Protein AF-A0A7V5S6D3-F1 (afdb_monomer)

Solvent-accessible surface area (backbone atoms only — not comparable to full-atom values): 4922 Å² total; per-residue (Å²): 134,85,67,89,79,76,78,71,75,70,90,72,78,79,81,74,42,71,44,61,50,98,88,66,48,76,78,45,76,49,64,52,71,69,55,49,53,48,53,51,55,55,48,53,55,51,49,53,51,52,51,50,53,51,62,68,70,45,88,69,86,89,70,58,69,71,56,53,51,58,57,57,77,72,108

Foldseek 3Di:
DPDPPPPCPDPDDFPWDFDADPVRHGDDIDGDPVVVVVVVVVVVVVVVVVVVVVVVPDPDDDDDPVVVVVVVVVD

Sequence (75 aa):
MATKAAYQKTSKSFKERYVIDKQGNPVSVLLSIKDYRRLLEELEELESIRAYDAAKASADEIIPFEQAVAEIEKK

Secondary structure (DSSP, 8-state):
---TTS----------EEEE-TTS-EEEEE--HHHHHHHHHHHHHHHHHHHHHHHHHS------HHHHHHHHTT-

Radius of gyration: 20.74 Å; Cα contacts (8 Å, |Δi|>4): 30; chains: 1; bounding box: 44×24×50 Å

pLDDT: mean 85.11, std 17.91, range [35.59, 97.69]

Structure (mmCIF, N/CA/C/O backbone):
data_AF-A0A7V5S6D3-F1
#
_entry.id   AF-A0A7V5S6D3-F1
#
loop_
_atom_site.group_PDB
_atom_site.id
_atom_site.type_symbol
_atom_site.label_atom_id
_atom_site.label_alt_id
_atom_site.label_comp_id
_atom_site.label_asym_id
_atom_site.label_entity_id
_atom_site.label_seq_id
_atom_site.pdbx_PDB_ins_code
_atom_site.Cartn_x
_atom_site.Cartn_y
_atom_site.Cartn_z
_atom_site.occupancy
_atom_site.B_iso_or_equiv
_atom_site.auth_seq_id
_atom_site.auth_comp_id
_atom_site.auth_asym_id
_atom_site.auth_atom_id
_atom_site.pdbx_PDB_model_num
ATOM 1 N N . MET A 1 1 ? 20.473 -5.976 -9.738 1.00 39.12 1 MET A N 1
ATOM 2 C CA . MET A 1 1 ? 20.025 -6.821 -8.610 1.00 39.12 1 MET A CA 1
ATOM 3 C C . MET A 1 1 ? 20.289 -6.074 -7.310 1.00 39.12 1 MET A C 1
ATOM 5 O O . MET A 1 1 ? 21.331 -6.272 -6.698 1.00 39.12 1 MET A O 1
ATOM 9 N N . ALA A 1 2 ? 19.397 -5.151 -6.935 1.00 35.59 2 ALA A N 1
ATOM 10 C CA . ALA A 1 2 ? 19.489 -4.480 -5.643 1.00 35.59 2 ALA A CA 1
ATOM 11 C C . ALA A 1 2 ? 19.093 -5.484 -4.556 1.00 35.59 2 ALA A C 1
ATOM 13 O O . ALA A 1 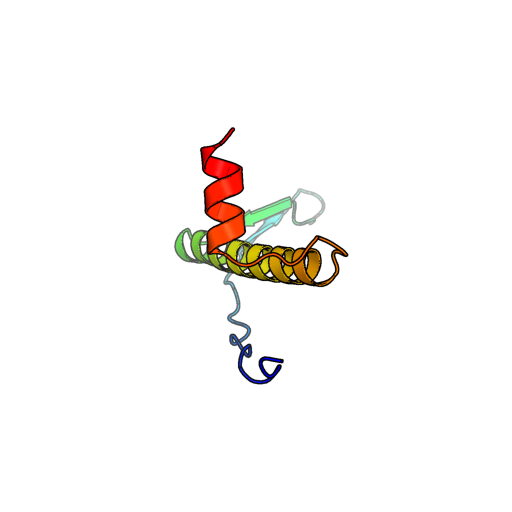2 ? 18.085 -6.183 -4.653 1.00 35.59 2 ALA A O 1
ATOM 14 N N . THR A 1 3 ? 19.978 -5.633 -3.588 1.00 38.62 3 THR A N 1
ATOM 15 C CA . THR A 1 3 ? 19.970 -6.666 -2.567 1.00 38.62 3 THR A CA 1
ATOM 16 C C . THR A 1 3 ? 18.743 -6.551 -1.662 1.00 38.62 3 THR A C 1
ATOM 18 O O . THR A 1 3 ? 18.444 -5.504 -1.094 1.00 38.62 3 THR A O 1
ATOM 21 N N . LYS A 1 4 ? 18.083 -7.696 -1.459 1.00 44.59 4 LYS A N 1
ATOM 22 C CA . LYS A 1 4 ? 16.943 -7.978 -0.561 1.00 44.59 4 LYS A CA 1
ATOM 23 C C . LYS A 1 4 ? 17.151 -7.563 0.915 1.00 44.59 4 LYS A C 1
ATOM 25 O O . LYS A 1 4 ? 16.272 -7.776 1.740 1.00 44.59 4 LYS A O 1
ATOM 30 N N . ALA A 1 5 ? 18.318 -7.012 1.251 1.00 38.41 5 ALA A N 1
ATOM 31 C CA . ALA A 1 5 ? 18.756 -6.662 2.597 1.00 38.41 5 ALA A CA 1
ATOM 32 C C . ALA A 1 5 ? 18.375 -5.232 3.028 1.00 38.41 5 ALA A C 1
ATOM 34 O O . ALA A 1 5 ? 18.426 -4.942 4.217 1.00 38.41 5 ALA A O 1
ATOM 35 N N . ALA A 1 6 ? 17.983 -4.342 2.105 1.00 43.50 6 ALA A N 1
ATOM 36 C CA . ALA A 1 6 ? 17.687 -2.944 2.448 1.00 43.50 6 ALA A CA 1
ATOM 37 C C . ALA A 1 6 ? 16.217 -2.671 2.827 1.00 43.50 6 ALA A C 1
ATOM 39 O O . ALA A 1 6 ? 1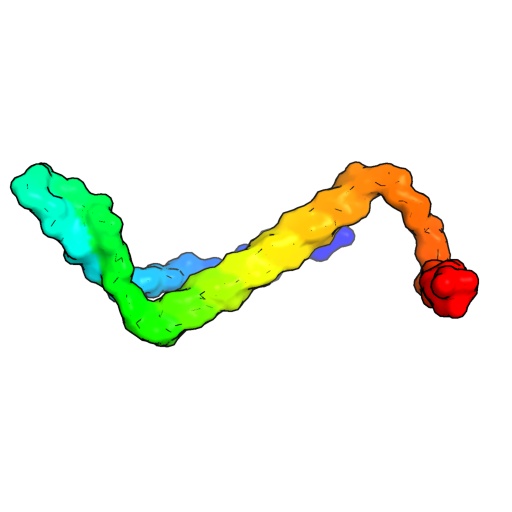5.936 -1.673 3.484 1.00 43.50 6 ALA A O 1
ATOM 40 N N . TYR A 1 7 ? 15.272 -3.551 2.472 1.00 49.72 7 TYR A N 1
ATOM 41 C CA . TYR A 1 7 ? 13.847 -3.349 2.766 1.00 49.72 7 TYR A CA 1
ATOM 42 C C . TYR A 1 7 ? 13.410 -4.097 4.035 1.00 49.72 7 TYR A C 1
ATOM 44 O O . TYR A 1 7 ? 12.503 -4.922 4.028 1.00 49.72 7 TYR A O 1
ATOM 52 N N . GLN A 1 8 ? 14.082 -3.829 5.154 1.00 47.59 8 GLN A N 1
ATOM 53 C CA . GLN A 1 8 ? 13.538 -4.114 6.485 1.00 47.59 8 GLN A CA 1
ATOM 54 C C . GLN A 1 8 ? 12.929 -2.829 7.041 1.00 47.59 8 GLN A C 1
ATOM 56 O O . GLN A 1 8 ? 13.405 -2.245 8.014 1.00 47.59 8 GLN A O 1
ATOM 61 N N . LYS A 1 9 ? 11.844 -2.371 6.404 1.00 54.94 9 LYS A N 1
ATOM 62 C CA . LYS A 1 9 ? 10.957 -1.385 7.019 1.00 54.94 9 LYS A CA 1
ATOM 63 C C . LYS A 1 9 ? 10.300 -2.104 8.192 1.00 54.94 9 LYS A C 1
ATOM 65 O O . LYS A 1 9 ? 9.516 -3.032 8.018 1.00 54.94 9 LYS A O 1
ATOM 70 N N . THR A 1 10 ? 10.763 -1.766 9.390 1.00 49.72 10 THR A N 1
ATOM 71 C CA . THR A 1 10 ? 10.359 -2.349 10.671 1.00 49.72 10 THR A CA 1
ATOM 72 C C . THR A 1 10 ? 8.841 -2.484 10.690 1.00 49.72 10 THR A C 1
ATOM 74 O O . THR A 1 10 ? 8.164 -1.496 10.404 1.00 49.72 10 THR A O 1
ATOM 77 N N . SER A 1 11 ? 8.308 -3.669 11.009 1.00 51.88 11 SER A N 1
ATOM 78 C CA . SER A 1 11 ? 6.867 -3.897 11.155 1.00 51.88 11 SER A CA 1
ATOM 79 C C . SER A 1 11 ? 6.330 -2.987 12.262 1.00 51.88 11 SER A C 1
ATOM 81 O O . SER A 1 11 ? 6.327 -3.323 13.448 1.00 51.88 11 SER A O 1
ATOM 83 N N . LYS A 1 12 ? 5.976 -1.761 11.895 1.00 63.28 12 LYS A N 1
ATOM 84 C CA . LYS A 1 12 ? 5.513 -0.743 12.827 1.00 63.28 12 LYS A CA 1
ATOM 85 C C . LYS A 1 12 ? 4.015 -0.952 12.962 1.00 63.28 12 LYS A C 1
ATOM 87 O O . LYS A 1 12 ? 3.273 -0.632 12.042 1.00 63.28 12 LYS A O 1
ATOM 92 N N . SER A 1 13 ? 3.617 -1.500 14.104 1.00 74.00 13 SER A N 1
ATOM 93 C CA . SER A 1 13 ? 2.221 -1.765 14.453 1.00 74.00 13 SER A CA 1
ATOM 94 C C . SER A 1 13 ? 1.362 -0.512 14.306 1.00 74.00 13 SER A C 1
ATOM 96 O O . SER A 1 13 ? 1.719 0.548 14.834 1.00 74.00 13 SER A O 1
ATOM 98 N N . PHE A 1 14 ? 0.217 -0.651 13.643 1.00 81.19 14 PHE A N 1
ATOM 99 C CA . PHE A 1 14 ? -0.878 0.298 13.785 1.00 81.19 14 PHE A CA 1
ATOM 100 C C . PHE A 1 14 ? -1.503 0.137 15.182 1.00 81.19 14 PHE A C 1
ATOM 102 O O . PHE A 1 14 ? -1.279 -0.861 15.876 1.00 81.19 14 PHE A O 1
ATOM 109 N N . LYS A 1 15 ? -2.178 1.188 15.657 1.00 84.62 15 LYS A N 1
ATOM 110 C CA . LYS A 1 15 ? -3.014 1.138 16.864 1.00 84.62 15 LYS A CA 1
ATOM 111 C C . LYS A 1 15 ? -4.471 1.266 16.455 1.00 84.62 15 LYS A C 1
ATOM 113 O O . LYS A 1 15 ? -5.088 2.322 16.602 1.00 84.62 15 LYS A O 1
ATOM 118 N N . GLU A 1 16 ? -4.996 0.192 15.899 1.00 88.12 16 GLU A N 1
ATOM 119 C CA . GLU A 1 16 ? -6.365 0.099 15.431 1.00 88.12 16 GLU A CA 1
ATOM 120 C C . GLU A 1 16 ? -7.375 -0.119 16.561 1.00 88.12 16 GLU A C 1
ATOM 122 O O . GLU A 1 16 ? -7.105 -0.732 17.594 1.00 88.12 16 GLU A O 1
ATOM 127 N N . ARG A 1 17 ? -8.583 0.398 16.341 1.00 93.75 17 ARG A N 1
ATOM 128 C CA . ARG A 1 17 ? -9.781 0.046 17.108 1.00 93.75 17 ARG A CA 1
ATOM 129 C C . ARG A 1 17 ? -10.830 -0.466 16.138 1.00 93.75 17 ARG A C 1
ATOM 131 O O . ARG A 1 17 ? -10.902 0.024 15.017 1.00 93.75 17 ARG A O 1
ATOM 138 N N . TYR A 1 18 ? -11.665 -1.399 16.571 1.00 95.06 18 TYR A N 1
ATOM 139 C CA . TYR A 1 18 ? -12.694 -1.988 15.719 1.00 95.06 18 TYR A CA 1
ATOM 140 C C . TYR A 1 18 ? -14.093 -1.549 16.143 1.00 95.06 18 TYR A C 1
ATOM 142 O O . TYR A 1 18 ? -14.378 -1.411 17.333 1.00 95.06 18 TYR A O 1
ATOM 150 N N . VAL A 1 19 ? -14.965 -1.355 15.156 1.00 96.19 19 VAL A N 1
ATOM 151 C CA . VAL A 1 19 ? -16.417 -1.303 15.343 1.00 96.19 19 VAL A CA 1
ATOM 152 C C . VAL A 1 19 ? -16.949 -2.706 15.088 1.00 96.19 19 VAL A C 1
ATOM 154 O O . VAL A 1 19 ? -16.658 -3.298 14.049 1.00 96.19 19 VAL A O 1
ATOM 157 N N . ILE A 1 20 ? -17.703 -3.225 16.048 1.00 97.69 20 ILE A N 1
ATOM 158 C CA . ILE A 1 20 ? -18.237 -4.588 16.070 1.00 97.69 20 ILE A CA 1
ATOM 159 C C . ILE A 1 20 ? -19.757 -4.550 15.908 1.00 97.69 20 ILE A C 1
ATOM 161 O O . ILE A 1 20 ? -20.422 -3.677 16.469 1.00 97.69 20 ILE A O 1
ATOM 165 N N . ASP A 1 21 ? -20.292 -5.466 15.101 1.00 96.31 21 ASP A N 1
ATOM 166 C CA . ASP A 1 21 ? -21.732 -5.630 14.902 1.00 96.31 21 ASP A CA 1
ATOM 167 C C . ASP A 1 21 ? -22.408 -6.311 16.110 1.00 96.31 21 ASP A C 1
ATOM 169 O O . ASP A 1 21 ? -21.785 -6.614 17.130 1.00 96.31 21 ASP A O 1
ATOM 173 N N . LYS A 1 22 ? -23.718 -6.564 16.003 1.00 96.75 22 LYS A N 1
ATOM 174 C CA . LYS A 1 22 ? -24.497 -7.212 17.073 1.00 96.75 22 LYS A CA 1
ATOM 175 C C . LYS A 1 22 ? -24.129 -8.684 17.289 1.00 96.75 22 LYS A C 1
ATOM 177 O O . LYS A 1 22 ? -24.450 -9.229 18.340 1.00 96.75 22 LYS A O 1
ATOM 182 N N . GLN A 1 23 ? -23.516 -9.325 16.300 1.00 97.12 23 GLN A N 1
ATOM 183 C CA . GLN A 1 23 ? -23.054 -10.709 16.345 1.00 97.12 23 GLN A CA 1
ATOM 184 C C . GLN A 1 23 ? -21.604 -10.809 16.851 1.00 97.12 23 GLN A C 1
ATOM 186 O O . GLN A 1 23 ? -21.115 -11.915 17.069 1.00 97.12 23 GLN A O 1
ATOM 191 N N . GLY A 1 24 ? -20.935 -9.673 17.080 1.00 95.12 24 GLY A N 1
ATOM 1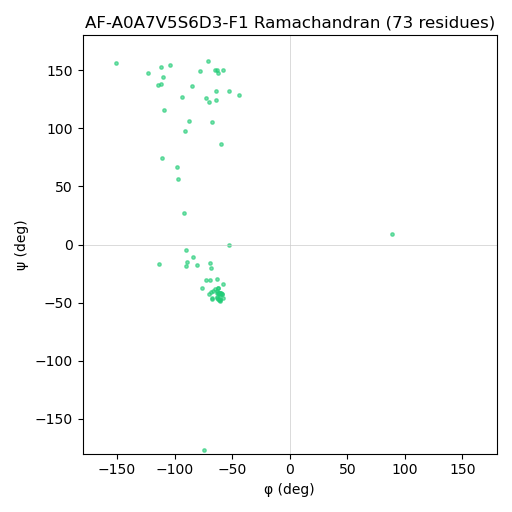92 C CA . GLY A 1 24 ? -19.551 -9.595 17.538 1.00 95.12 24 GLY A CA 1
ATOM 193 C C . GLY A 1 24 ? -18.517 -9.586 16.410 1.00 95.12 24 GLY A C 1
ATOM 194 O O . GLY A 1 24 ? -17.324 -9.677 16.696 1.00 95.12 24 GLY A O 1
ATOM 195 N N . ASN A 1 25 ? -18.929 -9.458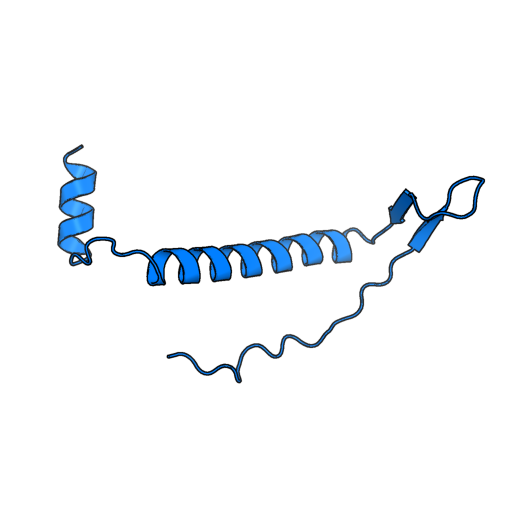 15.144 1.00 97.06 25 ASN A N 1
ATOM 196 C CA . ASN A 1 25 ? -17.995 -9.416 14.020 1.00 97.06 25 ASN A CA 1
ATOM 197 C C . ASN A 1 25 ? -17.464 -7.991 13.802 1.00 97.06 25 ASN A C 1
ATOM 199 O O . ASN A 1 25 ? -18.249 -7.037 13.825 1.00 97.06 25 ASN A O 1
ATOM 203 N N . PRO A 1 26 ? -16.154 -7.804 13.559 1.00 95.81 26 PRO A N 1
ATOM 204 C CA . PRO A 1 26 ? -15.602 -6.501 13.214 1.00 95.81 26 PRO A CA 1
ATOM 205 C C . PRO A 1 26 ? -16.056 -6.093 11.808 1.00 95.81 26 PRO A C 1
ATOM 207 O O . PRO A 1 26 ? -15.793 -6.788 10.830 1.00 95.81 26 PRO A O 1
ATOM 210 N N . VAL A 1 27 ? -16.717 -4.942 11.706 1.00 97.25 27 VAL A N 1
ATOM 211 C CA . VAL A 1 27 ? -17.269 -4.411 10.446 1.00 97.25 27 VAL A CA 1
ATOM 212 C C . VAL A 1 27 ? -16.583 -3.131 9.989 1.00 97.25 27 VAL A C 1
ATOM 214 O O . VAL A 1 27 ? -16.715 -2.725 8.837 1.00 97.25 27 VAL A O 1
ATOM 217 N N . SER A 1 28 ? -15.847 -2.456 10.872 1.00 95.94 28 SER A N 1
ATOM 218 C CA . SER A 1 28 ? -15.035 -1.295 10.502 1.00 95.94 28 SER A CA 1
ATOM 219 C C . SER A 1 28 ? -13.819 -1.160 11.407 1.00 95.94 28 SER A C 1
ATOM 221 O O . SER A 1 28 ? -13.826 -1.619 12.550 1.00 95.94 28 SER A O 1
ATOM 223 N N . VAL A 1 29 ? -12.786 -0.491 10.899 1.00 94.81 29 VAL A N 1
ATOM 224 C CA . VAL A 1 29 ? -11.583 -0.134 11.651 1.00 94.81 29 VAL A CA 1
ATOM 225 C C . VAL A 1 29 ? -11.491 1.382 11.781 1.00 94.81 29 VAL A C 1
ATOM 227 O O . VAL A 1 29 ? -11.749 2.121 10.833 1.00 94.81 29 VAL A O 1
ATOM 230 N N . LEU A 1 30 ? -11.132 1.848 12.969 1.00 95.19 30 LEU A N 1
ATOM 231 C CA . LEU A 1 30 ? -10.899 3.247 13.269 1.00 95.19 30 LEU A CA 1
ATOM 232 C C . LEU A 1 30 ? -9.403 3.460 13.485 1.00 95.19 30 LEU A C 1
ATOM 234 O O . LEU A 1 30 ? -8.817 2.946 14.442 1.00 95.19 30 LEU A O 1
ATOM 238 N N . LEU A 1 31 ? -8.811 4.250 12.598 1.00 94.38 31 LEU A N 1
ATOM 239 C CA . LEU A 1 31 ? -7.403 4.623 12.629 1.00 94.38 31 LEU A CA 1
ATOM 240 C C . LEU A 1 31 ? -7.259 6.107 12.952 1.00 94.38 31 LEU A C 1
ATOM 242 O O . LEU A 1 31 ? -8.139 6.918 12.656 1.00 94.38 31 LEU A O 1
ATOM 246 N N . SER A 1 32 ? -6.124 6.478 13.546 1.00 94.62 32 SER A N 1
ATOM 247 C CA . SER A 1 32 ? -5.746 7.888 13.584 1.00 94.62 32 SER A CA 1
ATOM 248 C C . SER A 1 32 ? -5.487 8.378 12.155 1.00 94.62 32 SER A C 1
ATOM 250 O O . SER A 1 32 ? -5.033 7.614 11.304 1.00 94.62 32 SER A O 1
ATOM 252 N N . ILE A 1 33 ? -5.722 9.664 11.874 1.00 94.75 33 ILE A N 1
ATOM 253 C CA . ILE A 1 33 ? -5.431 10.224 10.541 1.00 94.75 33 ILE A CA 1
ATOM 254 C C . ILE A 1 33 ? -3.955 10.044 10.165 1.00 94.75 33 ILE A C 1
ATOM 256 O O . ILE A 1 33 ? -3.641 9.813 9.000 1.00 94.75 33 ILE A O 1
ATOM 260 N N . LYS A 1 34 ? -3.052 10.106 11.149 1.00 93.62 34 LYS A N 1
ATOM 261 C CA . LYS A 1 34 ? -1.624 9.849 10.948 1.00 93.62 34 LYS A CA 1
ATOM 262 C C . LYS A 1 34 ? -1.379 8.427 10.440 1.00 93.62 34 LYS A C 1
ATOM 264 O O . LYS A 1 34 ? -0.638 8.244 9.482 1.00 93.62 34 LYS A O 1
ATOM 269 N N . ASP A 1 35 ? -2.010 7.448 11.075 1.00 93.38 35 ASP A N 1
ATOM 270 C CA . ASP A 1 35 ? -1.874 6.040 10.710 1.00 93.38 35 ASP A CA 1
ATOM 271 C C . ASP A 1 35 ? -2.520 5.741 9.357 1.00 93.38 35 ASP A C 1
ATOM 273 O O . ASP A 1 35 ? -1.919 5.059 8.535 1.00 93.38 35 ASP A O 1
ATOM 277 N N . TYR A 1 36 ? -3.691 6.318 9.082 1.00 94.19 36 TYR A N 1
ATOM 278 C CA . TYR A 1 36 ? -4.348 6.195 7.781 1.00 94.19 36 TYR A CA 1
ATOM 279 C C . TYR A 1 36 ? -3.489 6.753 6.638 1.00 94.19 36 TYR A C 1
ATOM 281 O O . TYR A 1 36 ? -3.280 6.074 5.639 1.00 94.19 36 TYR A O 1
ATOM 289 N N . ARG A 1 37 ? -2.943 7.968 6.785 1.00 95.62 37 ARG A N 1
ATOM 290 C CA . ARG A 1 37 ? -2.064 8.562 5.761 1.00 95.62 37 ARG A CA 1
ATOM 291 C C . ARG A 1 37 ? -0.825 7.715 5.523 1.00 95.62 37 ARG A C 1
ATOM 293 O O . ARG A 1 37 ? -0.453 7.479 4.384 1.00 95.62 37 ARG A O 1
ATOM 300 N N . ARG A 1 38 ? -0.237 7.206 6.600 1.00 91.69 38 ARG A N 1
ATOM 301 C CA . ARG A 1 38 ? 0.915 6.324 6.496 1.00 91.69 38 ARG A CA 1
ATOM 302 C C . ARG A 1 38 ? 0.586 5.004 5.796 1.00 91.69 38 ARG A C 1
ATOM 304 O O . ARG A 1 38 ? 1.407 4.520 5.029 1.00 91.69 38 ARG A O 1
ATOM 311 N N . LEU A 1 39 ? -0.590 4.426 6.046 1.00 92.31 39 LEU A N 1
ATOM 312 C CA . LEU A 1 39 ? -1.047 3.239 5.324 1.00 92.31 39 LEU A CA 1
ATOM 313 C C . LEU A 1 39 ? -1.112 3.509 3.814 1.00 92.31 39 LEU A C 1
ATOM 315 O O . LEU A 1 39 ? -0.673 2.670 3.037 1.00 92.31 39 LEU A O 1
ATOM 319 N N . LEU A 1 40 ? 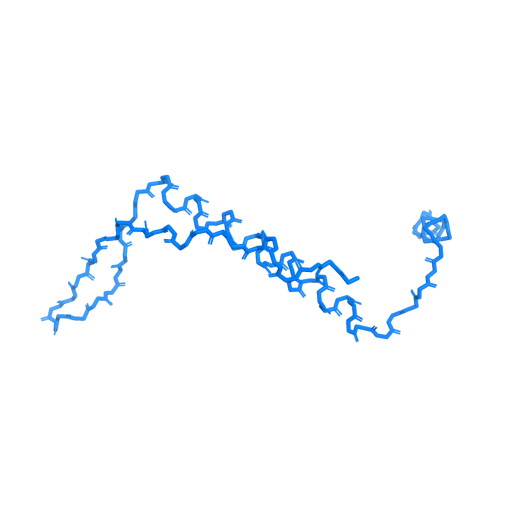-1.613 4.680 3.405 1.00 95.31 40 LEU A N 1
ATOM 320 C CA . LEU A 1 40 ? -1.641 5.071 1.992 1.00 95.31 40 LEU A CA 1
ATOM 321 C C . LEU A 1 40 ? -0.232 5.200 1.397 1.00 95.31 40 LEU A C 1
ATOM 323 O O . LEU A 1 40 ? 0.011 4.666 0.322 1.00 95.31 40 LEU A O 1
ATOM 327 N N . GLU A 1 41 ? 0.699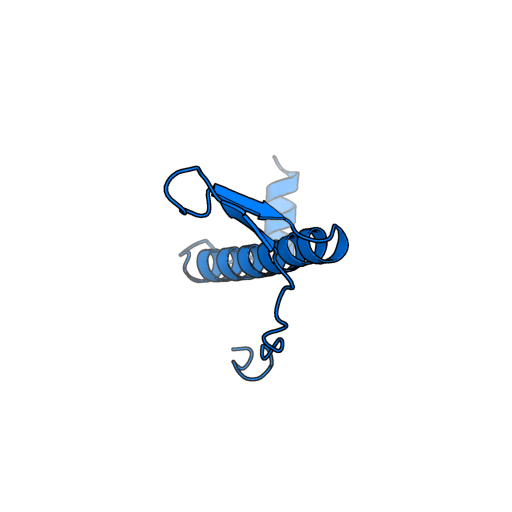 5.843 2.105 1.00 94.00 41 GLU A N 1
ATOM 328 C CA . GLU A 1 41 ? 2.100 5.969 1.664 1.00 94.00 41 GLU A CA 1
ATOM 329 C C . GLU A 1 41 ? 2.772 4.595 1.480 1.00 94.00 41 GLU A C 1
ATOM 331 O O . GLU A 1 41 ? 3.491 4.365 0.510 1.00 94.00 41 GLU A O 1
ATOM 336 N N . GLU A 1 42 ? 2.536 3.654 2.400 1.00 91.38 42 GLU A N 1
ATOM 337 C CA . GLU A 1 42 ? 3.086 2.296 2.298 1.00 91.38 42 GLU A CA 1
ATOM 338 C C . GLU A 1 42 ? 2.448 1.493 1.146 1.00 91.38 42 GLU A C 1
ATOM 340 O O . GLU A 1 42 ? 3.125 0.665 0.531 1.00 91.38 42 GLU A O 1
ATOM 345 N N . LEU A 1 43 ? 1.178 1.750 0.811 1.00 94.44 43 LEU A N 1
ATOM 346 C CA . LEU A 1 43 ? 0.512 1.139 -0.344 1.00 94.44 43 LEU A CA 1
ATOM 347 C C . LEU A 1 43 ? 1.053 1.671 -1.679 1.00 94.44 43 LEU A C 1
ATOM 349 O O . LEU A 1 43 ? 1.308 0.868 -2.572 1.00 94.44 43 LEU A O 1
ATOM 353 N N . GLU A 1 44 ? 1.286 2.979 -1.805 1.00 95.19 44 GLU A N 1
ATOM 354 C CA . GLU A 1 44 ? 1.872 3.594 -3.010 1.00 95.19 44 GLU A CA 1
ATOM 355 C C . GLU A 1 44 ? 3.284 3.051 -3.299 1.00 95.19 44 GLU A C 1
ATOM 357 O O . GLU A 1 44 ? 3.631 2.717 -4.438 1.00 95.19 44 GLU A O 1
ATOM 362 N N . GLU A 1 45 ? 4.097 2.896 -2.249 1.00 92.06 45 GLU A N 1
ATOM 363 C CA . GLU A 1 45 ? 5.424 2.285 -2.351 1.00 92.06 45 GLU A CA 1
ATOM 364 C C . GLU A 1 45 ? 5.326 0.833 -2.856 1.00 92.06 45 GLU A C 1
ATOM 366 O O . GLU A 1 45 ? 6.072 0.427 -3.752 1.00 92.06 45 GLU A O 1
ATOM 371 N N . LEU A 1 46 ? 4.369 0.055 -2.338 1.00 94.25 46 LEU A N 1
ATOM 372 C CA . LEU A 1 46 ? 4.140 -1.323 -2.774 1.00 94.25 46 LEU A CA 1
ATOM 373 C C . LEU A 1 46 ? 3.641 -1.407 -4.224 1.00 94.25 46 LEU A C 1
ATOM 375 O O . LEU A 1 46 ? 4.064 -2.297 -4.965 1.00 94.25 46 LEU A O 1
ATOM 379 N N . GLU A 1 47 ? 2.754 -0.504 -4.638 1.00 95.69 47 GLU A N 1
ATOM 380 C CA . GLU A 1 47 ? 2.288 -0.415 -6.025 1.00 95.69 47 GLU A CA 1
ATOM 381 C C . GLU A 1 47 ? 3.439 -0.103 -6.981 1.00 95.69 47 GLU A C 1
ATOM 383 O O . GLU A 1 47 ? 3.572 -0.769 -8.008 1.00 95.69 47 GLU A O 1
ATOM 388 N N . SER A 1 48 ? 4.332 0.815 -6.605 1.00 95.19 48 SER A N 1
ATOM 389 C CA . SER A 1 48 ? 5.528 1.146 -7.388 1.00 95.19 48 SER A CA 1
ATOM 390 C C . SER A 1 48 ? 6.450 -0.064 -7.578 1.00 95.19 48 SER A C 1
ATOM 392 O O . SER A 1 48 ? 6.943 -0.307 -8.680 1.00 95.19 48 SER A O 1
ATOM 394 N N . ILE A 1 49 ? 6.644 -0.871 -6.528 1.00 94.81 49 ILE A N 1
ATOM 395 C CA . ILE A 1 49 ? 7.424 -2.118 -6.606 1.00 94.81 49 ILE A CA 1
ATOM 396 C C . ILE A 1 49 ? 6.758 -3.112 -7.565 1.00 94.81 49 ILE A C 1
ATOM 398 O O . ILE A 1 49 ? 7.422 -3.673 -8.434 1.00 94.81 49 ILE A O 1
ATOM 402 N N . ARG A 1 50 ? 5.438 -3.302 -7.457 1.00 94.19 50 ARG A N 1
ATOM 403 C CA . ARG A 1 50 ? 4.696 -4.209 -8.347 1.00 94.19 50 ARG A CA 1
ATOM 404 C C . ARG A 1 50 ? 4.740 -3.755 -9.803 1.00 94.19 50 ARG A C 1
ATOM 406 O O . ARG A 1 50 ? 4.890 -4.594 -10.687 1.00 94.19 50 ARG A O 1
ATOM 413 N N . ALA A 1 51 ? 4.629 -2.452 -10.054 1.00 94.81 51 ALA A N 1
ATOM 414 C CA . ALA A 1 51 ? 4.741 -1.882 -11.391 1.00 94.81 51 ALA A CA 1
ATOM 415 C C . ALA A 1 51 ? 6.140 -2.111 -11.981 1.00 94.81 51 ALA A C 1
ATOM 417 O O . ALA A 1 51 ? 6.259 -2.503 -13.140 1.00 94.81 51 ALA A O 1
ATOM 418 N N . TYR A 1 52 ? 7.193 -1.943 -11.174 1.00 91.81 52 TYR A N 1
ATOM 419 C CA . TYR A 1 52 ? 8.560 -2.261 -11.581 1.00 91.81 52 TYR A CA 1
ATOM 420 C C . TYR A 1 52 ? 8.726 -3.742 -11.938 1.00 91.81 52 TYR A C 1
ATOM 422 O O . TYR A 1 52 ? 9.268 -4.054 -12.998 1.00 91.81 52 TYR A O 1
ATOM 430 N N . ASP A 1 53 ? 8.242 -4.651 -11.090 1.00 94.44 53 ASP A N 1
ATOM 431 C CA . ASP A 1 53 ? 8.329 -6.093 -11.338 1.00 94.44 53 ASP A CA 1
ATOM 432 C C . ASP A 1 53 ? 7.560 -6.492 -12.606 1.00 94.44 53 ASP A C 1
ATOM 434 O O . ASP A 1 53 ? 8.075 -7.256 -13.423 1.00 94.44 53 ASP A O 1
A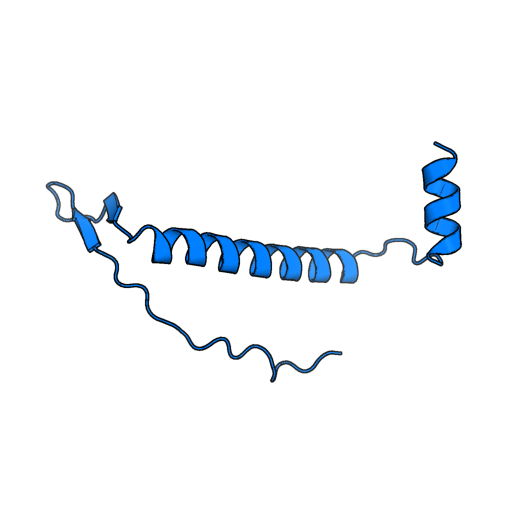TOM 438 N N . ALA A 1 54 ? 6.365 -5.930 -12.815 1.00 93.75 54 ALA A N 1
ATOM 439 C CA . ALA A 1 54 ? 5.577 -6.145 -14.025 1.00 93.75 54 ALA A CA 1
ATOM 440 C C . ALA A 1 54 ? 6.306 -5.636 -15.279 1.00 93.75 54 ALA A C 1
ATOM 442 O O . ALA A 1 54 ? 6.427 -6.374 -16.255 1.00 93.75 54 ALA A O 1
ATOM 443 N N . ALA A 1 55 ? 6.862 -4.421 -15.235 1.00 90.50 55 ALA A N 1
ATOM 444 C CA . ALA A 1 55 ? 7.649 -3.864 -16.333 1.00 90.50 55 ALA A CA 1
ATOM 445 C C . ALA A 1 55 ? 8.910 -4.696 -16.613 1.00 90.50 55 ALA A C 1
ATOM 447 O O . ALA A 1 55 ? 9.278 -4.900 -17.764 1.00 90.50 55 ALA A O 1
ATOM 448 N N . LYS A 1 56 ? 9.568 -5.234 -15.579 1.00 89.25 56 LYS A N 1
ATOM 449 C CA . LYS A 1 56 ? 10.737 -6.111 -15.741 1.00 89.25 56 LYS A CA 1
ATOM 450 C C . LYS A 1 56 ? 10.407 -7.500 -16.269 1.00 89.25 56 LYS A C 1
ATOM 452 O O . LYS A 1 56 ? 11.260 -8.092 -16.924 1.00 89.25 56 LYS A O 1
ATOM 457 N N . ALA A 1 57 ? 9.227 -8.023 -15.958 1.00 92.38 57 ALA A N 1
ATOM 458 C CA . ALA A 1 57 ? 8.746 -9.295 -16.482 1.00 92.38 57 ALA A CA 1
ATOM 459 C C . ALA A 1 57 ? 8.166 -9.169 -17.900 1.00 92.38 57 ALA A C 1
ATOM 461 O O . ALA A 1 57 ? 8.016 -10.182 -18.584 1.00 92.38 57 ALA A O 1
ATOM 462 N N . SER A 1 58 ? 7.829 -7.951 -18.331 1.00 87.69 58 SER A N 1
ATOM 463 C CA . SER A 1 58 ? 7.384 -7.693 -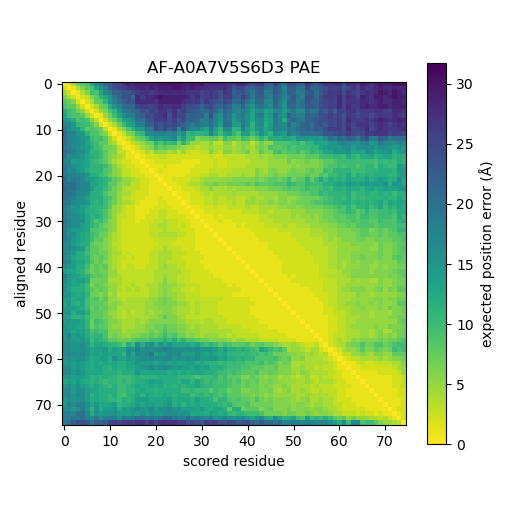19.696 1.00 87.69 58 SER A CA 1
ATOM 464 C C . SER A 1 58 ? 8.489 -8.033 -20.703 1.00 87.69 58 SER A C 1
ATOM 466 O O . SER A 1 58 ? 9.682 -7.898 -20.424 1.00 87.69 58 SER A O 1
ATOM 468 N N . ALA A 1 59 ? 8.082 -8.478 -21.889 1.00 84.94 59 ALA A N 1
ATOM 469 C CA . ALA A 1 59 ? 8.971 -8.633 -23.038 1.00 84.94 59 ALA A CA 1
ATOM 470 C C . ALA A 1 59 ? 8.986 -7.356 -23.898 1.00 84.94 59 ALA A C 1
ATOM 472 O O . ALA A 1 59 ? 9.171 -7.439 -25.112 1.00 84.94 59 ALA A O 1
ATOM 473 N N . ASP A 1 60 ? 8.725 -6.201 -23.277 1.00 85.38 60 ASP A N 1
ATOM 474 C CA . ASP A 1 60 ? 8.647 -4.923 -23.970 1.00 85.38 60 ASP A CA 1
ATOM 475 C C . ASP A 1 60 ? 9.999 -4.564 -24.592 1.00 85.38 60 ASP A C 1
ATOM 477 O O . ASP A 1 60 ? 11.073 -4.944 -24.109 1.00 85.38 60 ASP A O 1
ATOM 481 N N . GLU A 1 61 ? 9.938 -3.827 -25.697 1.00 87.06 61 GLU A N 1
ATOM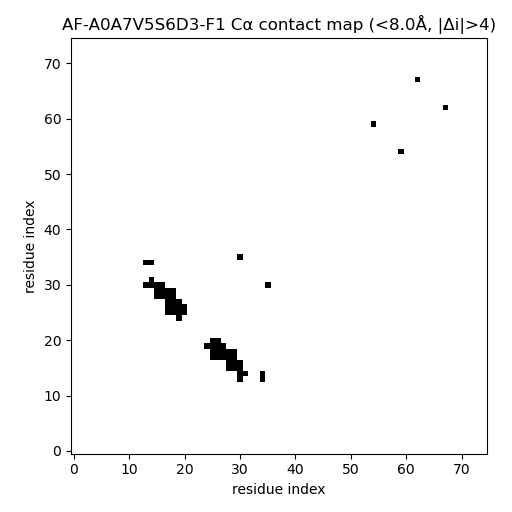 482 C CA . GLU A 1 61 ? 11.128 -3.392 -26.410 1.00 87.06 61 GLU A CA 1
ATOM 483 C C . GLU A 1 61 ? 11.961 -2.446 -25.534 1.00 87.06 61 GLU A C 1
ATOM 485 O O . GLU A 1 61 ? 11.487 -1.416 -25.051 1.00 87.06 61 GLU A O 1
ATOM 490 N N . ILE A 1 62 ? 13.232 -2.797 -25.332 1.00 87.50 62 ILE A N 1
ATOM 491 C CA . ILE A 1 62 ? 14.175 -1.971 -24.582 1.00 87.50 62 ILE A CA 1
ATOM 492 C C . ILE A 1 62 ? 14.882 -1.048 -25.572 1.00 87.50 62 ILE A C 1
ATOM 494 O O . ILE A 1 62 ? 15.861 -1.441 -26.208 1.00 87.50 62 ILE A O 1
ATOM 498 N N . ILE A 1 63 ? 14.398 0.186 -25.672 1.00 92.25 63 ILE A N 1
ATOM 499 C CA . ILE A 1 63 ? 15.006 1.244 -26.487 1.00 92.25 63 ILE A CA 1
ATOM 500 C C . ILE A 1 63 ? 15.773 2.258 -25.615 1.00 92.25 63 ILE A C 1
ATOM 502 O O . ILE A 1 63 ? 15.454 2.420 -24.432 1.00 92.25 63 ILE A O 1
ATOM 506 N N . PRO A 1 64 ? 16.787 2.958 -26.159 1.00 95.00 64 PRO A N 1
ATOM 507 C CA . PRO A 1 64 ? 17.433 4.080 -25.477 1.00 95.00 64 PRO A CA 1
ATOM 508 C C . PRO A 1 64 ? 16.444 5.198 -25.118 1.00 95.00 64 PRO A C 1
ATOM 510 O O . PRO A 1 64 ? 15.470 5.437 -25.834 1.00 95.00 64 PRO A O 1
ATOM 513 N N . PHE A 1 65 ? 16.719 5.927 -24.033 1.00 92.31 65 PHE A N 1
ATOM 514 C CA . PHE A 1 65 ? 15.837 6.988 -23.534 1.00 92.31 65 PHE A CA 1
ATOM 515 C C . PHE A 1 65 ? 15.607 8.092 -24.575 1.00 92.31 65 PHE A C 1
ATOM 517 O O . PHE A 1 65 ? 14.478 8.526 -24.786 1.00 92.31 65 PHE A O 1
ATOM 524 N N . GLU A 1 66 ? 16.664 8.501 -25.274 1.00 96.44 66 GLU A N 1
ATOM 525 C CA . GLU A 1 66 ? 16.616 9.529 -26.311 1.00 96.44 66 GLU A CA 1
ATOM 526 C C . GLU A 1 66 ? 15.714 9.111 -27.479 1.00 96.44 66 GLU A C 1
ATOM 528 O O . GLU A 1 66 ? 14.980 9.937 -28.022 1.00 96.44 66 GLU A O 1
ATOM 533 N N . GLN A 1 67 ? 15.735 7.822 -27.840 1.00 95.31 67 GLN A N 1
ATOM 534 C CA . GLN A 1 67 ? 14.849 7.276 -28.864 1.00 95.31 67 GLN A CA 1
ATOM 535 C C . GLN A 1 67 ? 13.391 7.302 -28.388 1.00 95.31 67 GLN A C 1
ATOM 537 O O . GLN A 1 67 ? 12.529 7.782 -29.121 1.00 95.31 67 GLN A O 1
ATOM 542 N N . ALA A 1 68 ? 13.122 6.862 -27.155 1.00 93.56 68 ALA A N 1
ATOM 543 C CA . ALA A 1 68 ? 11.773 6.856 -26.590 1.00 93.56 68 ALA A CA 1
ATOM 544 C C . ALA A 1 68 ? 11.139 8.258 -26.574 1.00 93.56 68 ALA A C 1
ATOM 546 O O . ALA A 1 68 ? 9.998 8.427 -27.001 1.00 93.56 68 ALA A O 1
ATOM 547 N N . VAL A 1 69 ? 11.887 9.276 -26.133 1.00 96.25 69 VAL A N 1
ATOM 548 C CA . VAL A 1 69 ? 11.417 10.673 -26.126 1.00 96.25 69 VAL A CA 1
ATOM 549 C C . VAL A 1 69 ? 11.102 11.146 -27.546 1.00 96.25 69 VAL A C 1
ATOM 551 O O . VAL A 1 69 ? 10.015 11.666 -27.792 1.00 96.25 69 VAL A O 1
ATOM 554 N N . ALA A 1 70 ? 12.008 10.895 -28.496 1.00 96.06 70 ALA A N 1
ATOM 555 C CA . ALA A 1 70 ? 11.816 11.293 -29.887 1.00 96.06 70 ALA A CA 1
ATOM 556 C C . ALA A 1 70 ? 10.609 10.611 -30.557 1.00 96.06 70 ALA A C 1
ATOM 558 O O . ALA A 1 70 ? 10.028 11.181 -31.479 1.00 96.06 70 ALA A O 1
ATOM 559 N N . GLU A 1 71 ? 10.239 9.395 -30.149 1.00 94.56 71 GLU A N 1
ATOM 560 C CA . GLU A 1 71 ? 9.039 8.703 -30.637 1.00 94.56 71 GLU A CA 1
ATOM 561 C C . GLU A 1 71 ? 7.745 9.249 -30.017 1.00 94.56 71 GLU A C 1
ATOM 563 O O . GLU A 1 71 ? 6.739 9.365 -30.719 1.00 94.56 71 GLU A O 1
ATOM 568 N N . ILE A 1 72 ? 7.768 9.616 -28.731 1.00 93.38 72 ILE A N 1
ATOM 569 C CA . ILE A 1 72 ? 6.614 10.186 -28.019 1.00 93.38 72 ILE A CA 1
ATOM 570 C C . ILE A 1 72 ? 6.269 11.577 -28.557 1.00 93.38 72 ILE A C 1
ATOM 572 O O . ILE A 1 72 ? 5.105 11.839 -28.836 1.00 93.38 72 ILE A O 1
ATOM 576 N N . GLU A 1 73 ? 7.259 12.453 -28.743 1.00 94.38 73 GLU A N 1
ATOM 577 C CA . GLU A 1 73 ? 7.046 13.831 -29.222 1.00 94.38 73 GLU A CA 1
ATOM 578 C C . GLU A 1 73 ? 6.590 13.913 -30.690 1.00 94.38 73 GLU A C 1
ATOM 580 O O . GLU A 1 73 ? 6.118 14.956 -31.139 1.00 94.38 73 GLU A O 1
ATOM 585 N N . LYS A 1 74 ? 6.742 12.825 -31.456 1.00 90.88 74 LYS A N 1
ATOM 586 C CA . LYS A 1 74 ? 6.268 12.720 -32.847 1.00 90.88 74 LYS A CA 1
ATOM 587 C C . LYS A 1 74 ? 4.790 12.331 -32.966 1.00 90.88 74 LYS A C 1
ATOM 589 O O . LYS A 1 74 ? 4.274 12.354 -34.085 1.00 90.88 74 LYS A O 1
ATOM 594 N N . LYS A 1 75 ? 4.144 11.925 -31.870 1.00 63.16 75 LYS A N 1
ATOM 595 C CA . LYS A 1 75 ? 2.700 11.655 -31.809 1.00 63.16 75 LYS A CA 1
ATOM 596 C C . LYS A 1 75 ? 1.924 12.908 -31.429 1.00 63.16 75 LYS A C 1
ATOM 598 O O . LYS A 1 75 ? 0.798 13.037 -31.958 1.00 63.16 75 LYS A O 1
#

Nearest PDB structures (foldseek):
  1ihr-assembly1_A  TM=3.748E-01  e=5.837E+00  Escherichia coli

Mean predicted aligned error: 9.12 Å